Protein AF-T1GUQ4-F1 (afdb_monomer_lite)

Radius of gyration: 16.7 Å; chains: 1; bounding box: 54×30×39 Å

pLDDT: mean 80.95, std 13.13, range [47.56, 95.75]

Organism: Megaselia scalaris (NCBI:txid36166)

Sequence (135 aa):
MGLLETHMDSNNQGFLKSIISCLSVLLRAQDYDCWSYSSTLRYVDAITSFTIHSKPKIRKAAQHAIIAIIHGSCFMLPKKDPENPDEEAVIPPKVKFHPIGGRVVKFCLNLFKSETLANSQTTVLHALELLKDTI

InterPro domains:
  IPR052087 Ribosomal RNA-processing protein RRP12 [PTHR48287] (4-133)
  IPR057860 RRP12, N-terminal HEAT domain [PF25772] (9-69)

Structure (mmCIF, N/CA/C/O backbone):
data_AF-T1GUQ4-F1
#
_entry.id   AF-T1GUQ4-F1
#
loop_
_atom_site.group_PDB
_atom_site.id
_atom_site.type_symbol
_atom_site.label_atom_id
_atom_site.label_alt_id
_atom_site.label_comp_id
_atom_site.label_asym_id
_atom_site.label_entity_id
_atom_site.label_seq_id
_atom_site.pdbx_PDB_ins_code
_atom_site.Cartn_x
_atom_site.Cartn_y
_atom_site.Cartn_z
_atom_site.occupancy
_atom_site.B_iso_or_equiv
_atom_site.auth_seq_id
_atom_site.auth_comp_id
_atom_site.auth_asym_id
_atom_site.auth_atom_id
_atom_site.pdbx_PDB_model_num
ATOM 1 N N . MET A 1 1 ? -0.651 -15.361 2.885 1.00 57.34 1 MET A N 1
ATOM 2 C CA . MET A 1 1 ? -1.907 -14.716 3.328 1.00 57.34 1 MET A CA 1
ATOM 3 C C . MET A 1 1 ? -2.368 -15.248 4.676 1.00 57.34 1 MET A C 1
ATOM 5 O O . MET A 1 1 ? -2.453 -14.439 5.586 1.00 57.34 1 MET A O 1
ATOM 9 N N . GLY A 1 2 ? -2.523 -16.569 4.855 1.00 67.19 2 GLY A N 1
ATOM 10 C CA . GLY A 1 2 ? -3.050 -17.145 6.105 1.00 67.19 2 GLY A CA 1
ATOM 11 C C . GLY A 1 2 ? -2.385 -16.657 7.399 1.00 67.19 2 GLY A C 1
ATOM 12 O O . GLY A 1 2 ? -3.082 -16.376 8.361 1.00 67.19 2 GLY A O 1
ATOM 13 N N . LEU A 1 3 ? -1.064 -16.451 7.417 1.00 64.06 3 LEU A N 1
ATOM 14 C CA . LEU A 1 3 ? -0.358 -15.974 8.616 1.00 64.06 3 LEU A CA 1
ATOM 15 C C . LEU A 1 3 ? -0.661 -14.504 8.982 1.00 64.06 3 LEU A C 1
ATOM 17 O O . LEU A 1 3 ? -0.707 -14.171 10.159 1.00 64.06 3 LEU A O 1
ATOM 21 N N . LEU A 1 4 ? -0.888 -13.624 7.998 1.00 63.97 4 LEU A N 1
ATOM 22 C CA . LEU A 1 4 ? -1.256 -12.221 8.253 1.00 63.97 4 LEU A CA 1
ATOM 23 C C . LEU A 1 4 ? -2.684 -12.117 8.786 1.00 63.97 4 LEU A C 1
ATOM 25 O O . LEU A 1 4 ? -2.922 -11.411 9.759 1.00 63.97 4 LEU A O 1
ATOM 29 N N . GLU A 1 5 ? -3.605 -12.860 8.174 1.00 66.06 5 GLU A N 1
ATOM 30 C CA . GLU A 1 5 ? -5.010 -12.913 8.590 1.00 66.06 5 GLU A CA 1
ATOM 31 C C . GLU A 1 5 ? -5.148 -13.540 9.984 1.00 66.06 5 GLU A C 1
ATOM 33 O O . GLU A 1 5 ? -5.825 -12.987 10.845 1.00 66.06 5 GLU A O 1
ATOM 38 N N . THR A 1 6 ? -4.415 -14.625 10.256 1.00 66.19 6 THR A N 1
ATOM 39 C CA . THR A 1 6 ? -4.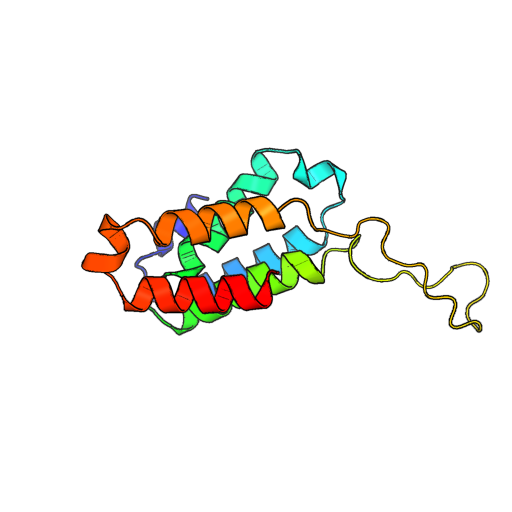447 -15.339 11.548 1.00 66.19 6 THR A CA 1
ATOM 40 C C . THR A 1 6 ? -3.920 -14.487 12.706 1.00 66.19 6 T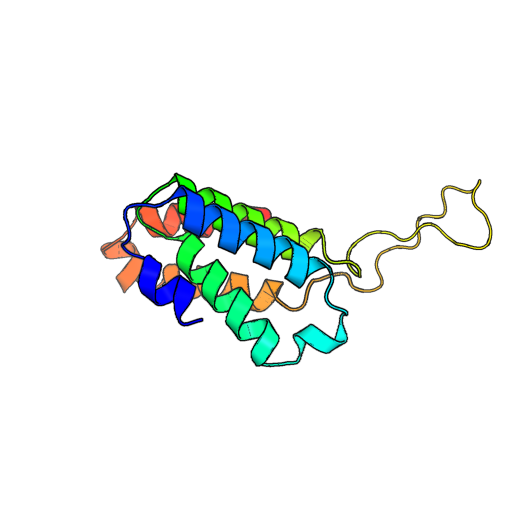HR A C 1
ATOM 42 O O . THR A 1 6 ? -4.316 -14.675 13.854 1.00 66.19 6 THR A O 1
ATOM 45 N N . HIS A 1 7 ? -3.035 -13.527 12.426 1.00 62.56 7 HIS A N 1
ATOM 46 C CA . HIS A 1 7 ? -2.417 -12.688 13.450 1.00 62.56 7 HIS A CA 1
ATOM 47 C C . HIS A 1 7 ? -2.931 -11.249 13.484 1.00 62.56 7 HIS A C 1
ATOM 49 O O . HIS A 1 7 ? -2.455 -10.492 14.331 1.00 62.56 7 HIS A O 1
ATOM 55 N N . MET A 1 8 ? -3.902 -10.881 12.645 1.00 60.62 8 MET A N 1
ATOM 56 C CA . MET A 1 8 ? -4.428 -9.517 12.517 1.00 60.62 8 MET A CA 1
ATOM 57 C C . MET A 1 8 ? -4.888 -8.931 13.866 1.00 60.62 8 MET A C 1
ATOM 59 O O . MET A 1 8 ? -4.515 -7.810 14.216 1.00 60.62 8 MET A O 1
ATOM 63 N N . ASP A 1 9 ? -5.555 -9.740 14.694 1.00 62.25 9 ASP A N 1
ATOM 64 C CA . ASP A 1 9 ? -6.006 -9.339 16.035 1.00 62.25 9 ASP A CA 1
ATOM 65 C C . ASP A 1 9 ? -5.017 -9.687 17.155 1.00 62.25 9 ASP A C 1
ATOM 67 O O . ASP A 1 9 ? -5.150 -9.215 18.289 1.00 62.25 9 ASP A O 1
ATOM 71 N N . SER A 1 10 ? -3.971 -10.458 16.846 1.00 63.38 10 SER A N 1
ATOM 72 C CA . SER A 1 10 ? -3.021 -10.934 17.848 1.00 63.38 10 SER A CA 1
ATOM 73 C C . SER A 1 10 ? -2.298 -9.776 18.551 1.00 63.38 10 SER A C 1
ATOM 75 O O . SER A 1 10 ? -2.038 -8.700 17.991 1.00 63.38 10 SER A O 1
ATOM 77 N N . ASN A 1 11 ? -1.962 -9.978 19.826 1.00 62.28 11 ASN A N 1
ATOM 78 C CA . ASN A 1 11 ? -1.302 -8.947 20.630 1.00 62.28 11 ASN A CA 1
ATOM 79 C C .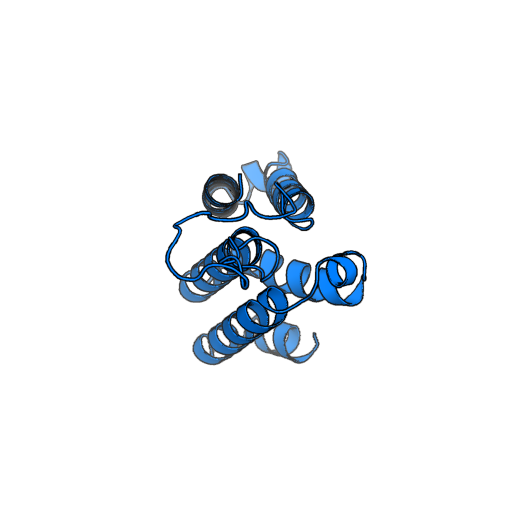 ASN A 1 11 ? 0.171 -8.728 20.219 1.00 62.28 11 ASN A C 1
ATOM 81 O O . ASN A 1 11 ? 0.818 -7.782 20.669 1.00 62.28 11 ASN A O 1
ATOM 85 N N . ASN A 1 12 ? 0.703 -9.569 19.323 1.00 75.50 12 ASN A N 1
ATOM 86 C CA . ASN A 1 12 ? 2.084 -9.506 18.866 1.00 75.50 12 ASN A CA 1
ATOM 87 C C . ASN A 1 12 ? 2.254 -8.511 17.704 1.00 75.50 12 ASN A C 1
ATOM 89 O O . ASN A 1 12 ? 2.495 -8.865 16.550 1.00 75.50 12 ASN A O 1
ATOM 93 N N . GLN A 1 13 ? 2.147 -7.224 18.035 1.00 81.31 13 GLN A N 1
ATOM 94 C CA . GLN A 1 13 ? 2.339 -6.120 17.087 1.00 81.31 13 GLN A CA 1
ATOM 95 C C . GLN A 1 13 ? 3.739 -6.122 16.452 1.00 81.31 13 GLN A C 1
ATOM 97 O O . GLN A 1 13 ? 3.905 -5.634 15.335 1.00 81.31 13 GLN A O 1
ATOM 102 N N . GLY A 1 14 ? 4.745 -6.651 17.161 1.00 84.75 14 GLY A N 1
ATOM 103 C CA . GLY A 1 14 ? 6.113 -6.781 16.657 1.00 84.75 14 GLY A CA 1
ATOM 104 C C . GLY A 1 14 ? 6.194 -7.761 15.493 1.00 84.75 14 GLY A C 1
ATOM 105 O O . GLY A 1 14 ? 6.755 -7.429 14.454 1.00 84.75 14 GLY A O 1
ATOM 106 N N . PHE A 1 15 ? 5.551 -8.920 15.627 1.00 85.81 15 PHE A N 1
ATOM 107 C CA . PHE A 1 15 ? 5.502 -9.934 14.578 1.00 85.81 15 PHE A CA 1
ATOM 108 C C . PHE A 1 15 ? 4.839 -9.423 13.292 1.00 85.81 15 PHE A C 1
ATOM 110 O O . PHE A 1 15 ? 5.424 -9.532 12.215 1.00 85.81 15 PHE A O 1
ATOM 117 N N . LEU A 1 16 ? 3.670 -8.779 13.401 1.00 86.75 16 LEU A N 1
ATOM 118 C CA . LEU A 1 16 ? 2.994 -8.178 12.243 1.00 86.75 16 LEU A CA 1
ATOM 119 C C . LEU A 1 16 ? 3.857 -7.110 11.562 1.00 86.75 16 LEU A C 1
ATOM 121 O O . LEU A 1 16 ? 3.968 -7.097 10.337 1.00 86.75 16 LEU A O 1
ATOM 125 N N . LYS A 1 17 ? 4.516 -6.242 12.342 1.00 90.25 17 LYS A N 1
ATOM 126 C CA . LYS A 1 17 ? 5.457 -5.255 11.797 1.00 90.25 17 LYS A CA 1
ATOM 127 C C . LYS A 1 17 ? 6.599 -5.911 11.026 1.00 90.25 17 LYS A C 1
ATOM 129 O O . LYS A 1 17 ? 6.945 -5.422 9.953 1.00 90.25 17 LYS A O 1
ATOM 134 N N . SER A 1 18 ? 7.177 -6.986 11.557 1.00 90.75 18 SER A N 1
ATOM 135 C CA . SER A 1 18 ? 8.254 -7.711 10.883 1.00 90.75 18 SER A CA 1
ATOM 136 C C . SER A 1 18 ? 7.784 -8.291 9.554 1.00 90.75 18 SER A C 1
ATOM 138 O O . SER A 1 18 ? 8.466 -8.105 8.553 1.00 90.75 18 SER A O 1
ATOM 140 N N . ILE A 1 19 ? 6.589 -8.892 9.502 1.00 91.62 19 ILE A N 1
ATOM 141 C CA . ILE A 1 19 ? 6.028 -9.410 8.245 1.00 91.62 19 ILE A CA 1
ATOM 142 C C . ILE A 1 19 ? 5.824 -8.282 7.229 1.00 91.62 19 ILE A C 1
ATOM 144 O O . ILE A 1 19 ? 6.256 -8.414 6.085 1.00 91.62 19 ILE A O 1
ATOM 148 N N . ILE A 1 20 ? 5.207 -7.167 7.636 1.00 93.50 20 ILE A N 1
ATOM 149 C CA . ILE A 1 20 ? 4.987 -6.003 6.762 1.00 93.50 20 ILE A CA 1
ATOM 150 C C . ILE A 1 20 ? 6.324 -5.480 6.213 1.00 93.50 20 ILE A C 1
ATOM 152 O O . ILE A 1 20 ? 6.438 -5.213 5.019 1.00 93.50 20 ILE A O 1
ATOM 156 N N . SER A 1 21 ? 7.347 -5.386 7.066 1.00 92.75 21 SER A N 1
ATOM 157 C CA . SER A 1 21 ? 8.691 -4.950 6.676 1.00 92.75 21 SER A CA 1
ATOM 158 C C . SER A 1 21 ? 9.339 -5.909 5.673 1.00 92.75 21 SER A C 1
ATOM 160 O O . SER A 1 21 ? 9.813 -5.481 4.621 1.00 92.75 21 SER A O 1
ATOM 162 N N . CYS A 1 22 ? 9.301 -7.217 5.943 1.00 94.50 22 CYS A N 1
ATOM 163 C CA . CYS A 1 22 ? 9.832 -8.232 5.035 1.00 94.50 22 CYS A CA 1
ATOM 164 C C . CYS A 1 22 ? 9.139 -8.181 3.670 1.00 94.50 22 CYS A C 1
ATOM 166 O O . CYS A 1 22 ? 9.813 -8.173 2.642 1.00 94.50 22 CYS A O 1
ATOM 168 N N . LEU A 1 23 ? 7.806 -8.086 3.644 1.00 94.38 23 LEU A N 1
ATOM 169 C CA . LEU A 1 23 ? 7.056 -7.972 2.395 1.00 94.38 23 LEU A CA 1
ATOM 170 C C . LEU A 1 23 ? 7.395 -6.683 1.641 1.00 94.38 23 LEU A C 1
ATOM 172 O O . LEU A 1 23 ? 7.555 -6.730 0.428 1.00 94.38 23 LEU A O 1
ATOM 176 N N . SER A 1 24 ? 7.565 -5.557 2.339 1.00 95.50 24 SER A N 1
ATOM 177 C CA . SER A 1 24 ? 7.990 -4.296 1.719 1.00 95.50 24 SER A CA 1
ATOM 178 C C . SER A 1 24 ? 9.340 -4.424 1.010 1.00 95.50 24 SER A C 1
ATOM 180 O O . SER A 1 24 ? 9.502 -3.942 -0.109 1.00 95.50 24 SER A O 1
ATOM 182 N N . VAL A 1 25 ? 10.312 -5.102 1.624 1.00 95.75 25 VAL A N 1
ATOM 183 C CA . VAL A 1 25 ? 11.623 -5.354 1.004 1.00 95.75 25 VAL A CA 1
ATOM 184 C C . VAL A 1 25 ? 11.491 -6.269 -0.216 1.00 95.75 25 VAL A C 1
ATOM 186 O O . VAL A 1 25 ? 12.023 -5.942 -1.273 1.00 95.75 25 VAL A O 1
ATOM 189 N N . LEU A 1 26 ? 10.752 -7.375 -0.099 1.00 94.62 26 LEU A N 1
ATOM 190 C CA . LEU A 1 26 ? 10.579 -8.341 -1.190 1.00 94.62 26 LEU A CA 1
ATOM 191 C C . LEU A 1 26 ? 9.837 -7.752 -2.396 1.00 94.62 26 LEU A C 1
ATOM 193 O O . LEU A 1 26 ? 10.199 -8.037 -3.536 1.00 94.62 26 LEU A O 1
ATOM 197 N N . LEU A 1 27 ? 8.816 -6.926 -2.149 1.00 94.75 27 LEU A N 1
ATOM 198 C CA . LEU A 1 27 ? 8.026 -6.280 -3.198 1.00 94.75 27 LEU A CA 1
ATOM 199 C C . LEU A 1 27 ? 8.838 -5.231 -3.964 1.00 94.75 27 LEU A C 1
ATOM 201 O O . LEU A 1 27 ? 8.723 -5.156 -5.180 1.00 94.75 27 LEU A O 1
ATOM 205 N N . ARG A 1 28 ? 9.720 -4.483 -3.289 1.00 94.31 28 ARG A N 1
ATOM 206 C CA . ARG A 1 28 ? 10.627 -3.525 -3.950 1.00 94.31 28 ARG A CA 1
ATOM 207 C C . ARG A 1 28 ? 11.648 -4.184 -4.872 1.00 94.31 28 ARG A C 1
ATOM 209 O O . ARG A 1 28 ? 12.144 -3.536 -5.788 1.00 94.31 28 ARG A O 1
ATOM 216 N N . ALA A 1 29 ? 11.973 -5.449 -4.621 1.00 93.69 29 ALA A N 1
ATOM 217 C CA . ALA A 1 29 ? 12.889 -6.221 -5.450 1.00 93.69 29 ALA A CA 1
ATOM 218 C C . ALA A 1 29 ? 12.215 -6.837 -6.691 1.00 93.69 29 ALA A C 1
ATOM 220 O O . ALA A 1 29 ? 12.909 -7.444 -7.498 1.00 93.69 29 ALA A O 1
ATOM 221 N N . GLN A 1 30 ? 10.890 -6.717 -6.842 1.00 93.19 30 GLN A N 1
ATOM 222 C CA . GLN A 1 30 ? 10.181 -7.269 -7.997 1.00 93.19 30 GLN A CA 1
ATOM 223 C C . GLN A 1 30 ? 10.423 -6.432 -9.251 1.00 93.19 30 GLN A C 1
ATOM 225 O O . GLN A 1 30 ? 10.308 -5.205 -9.217 1.00 93.19 30 GLN A O 1
ATOM 230 N N . ASP A 1 31 ? 10.672 -7.114 -10.366 1.00 90.75 31 ASP A N 1
ATOM 231 C CA . ASP A 1 31 ? 10.749 -6.484 -11.680 1.00 90.75 31 ASP A CA 1
ATOM 232 C C . ASP A 1 31 ? 9.407 -5.870 -12.094 1.00 90.75 31 ASP A C 1
ATOM 234 O O . ASP A 1 31 ? 8.339 -6.228 -11.589 1.00 90.75 31 ASP A O 1
ATOM 238 N N . TYR A 1 32 ? 9.458 -4.940 -13.049 1.00 89.31 32 TYR A N 1
ATOM 239 C CA . TYR A 1 32 ? 8.276 -4.217 -13.518 1.00 89.31 32 TYR A CA 1
ATOM 240 C C . TYR A 1 32 ? 7.154 -5.159 -13.994 1.00 89.31 32 TYR A C 1
ATOM 242 O O . TYR A 1 32 ? 5.991 -4.972 -13.632 1.00 89.31 32 TYR A O 1
ATOM 250 N N . ASP A 1 33 ? 7.503 -6.217 -14.728 1.00 89.81 33 ASP A N 1
ATOM 251 C CA . ASP A 1 33 ? 6.537 -7.157 -15.310 1.00 89.81 33 ASP A CA 1
ATOM 252 C C . ASP A 1 33 ? 5.745 -7.924 -14.241 1.00 89.81 33 ASP A C 1
ATOM 254 O O . ASP A 1 33 ? 4.565 -8.245 -14.434 1.00 89.81 33 ASP A O 1
ATOM 258 N N . CYS A 1 34 ? 6.348 -8.139 -13.065 1.00 92.12 34 CYS A N 1
ATOM 259 C CA . CYS A 1 34 ? 5.719 -8.841 -11.950 1.00 92.12 34 CYS A CA 1
ATOM 260 C C . CYS A 1 34 ? 4.494 -8.111 -11.385 1.00 92.12 34 CYS A C 1
ATOM 262 O O . CYS A 1 34 ? 3.655 -8.732 -10.727 1.00 92.12 34 CYS A O 1
ATOM 264 N N . TRP A 1 35 ? 4.357 -6.810 -11.645 1.00 91.81 35 TRP A N 1
ATOM 265 C CA . TRP A 1 35 ? 3.238 -5.993 -11.172 1.00 91.81 35 TRP A CA 1
ATOM 266 C C . TRP A 1 35 ? 1.946 -6.183 -11.974 1.00 91.81 35 TRP A C 1
ATOM 268 O O . TRP A 1 35 ? 0.887 -5.735 -11.533 1.00 91.81 35 TRP A O 1
ATOM 278 N N . SER A 1 36 ? 2.009 -6.889 -13.106 1.00 90.31 36 SER A N 1
ATOM 279 C CA . SER A 1 36 ? 0.825 -7.358 -13.835 1.00 90.31 36 SER A CA 1
ATOM 280 C C . SER A 1 36 ? 0.179 -8.590 -13.184 1.00 90.31 36 SER A C 1
ATOM 282 O O . SER A 1 36 ? -1.009 -8.854 -13.385 1.00 90.31 36 SER A O 1
ATOM 284 N N . TYR A 1 37 ? 0.932 -9.332 -12.362 1.00 93.56 37 TYR A N 1
ATOM 285 C CA . TYR A 1 37 ? 0.455 -10.566 -11.751 1.00 93.56 37 TYR A CA 1
ATOM 286 C C . TYR A 1 37 ? -0.453 -10.301 -10.552 1.00 93.56 37 TYR A C 1
ATOM 288 O O . TYR A 1 37 ? -0.119 -9.587 -9.602 1.00 93.56 37 TYR A O 1
ATOM 296 N N . SER A 1 38 ? -1.600 -10.974 -10.549 1.00 91.69 38 SER A N 1
ATOM 297 C CA . SER A 1 38 ? -2.569 -10.925 -9.455 1.00 91.69 38 SER A CA 1
ATOM 298 C C . SER A 1 38 ? -1.986 -11.414 -8.125 1.00 91.69 38 SER A C 1
ATOM 300 O O . SER A 1 38 ? -2.363 -10.894 -7.077 1.00 91.69 38 SER A O 1
ATOM 302 N N . SER A 1 39 ? -1.035 -12.351 -8.142 1.00 90.81 39 SER A N 1
ATOM 303 C CA . SER A 1 39 ? -0.314 -12.813 -6.950 1.00 90.81 39 SER A CA 1
ATOM 304 C C . SER A 1 39 ? 0.437 -11.673 -6.255 1.00 90.81 39 SER A C 1
ATOM 306 O O . SER A 1 39 ? 0.230 -11.465 -5.062 1.00 90.81 39 SER A O 1
ATOM 308 N N . THR A 1 40 ? 1.230 -10.891 -6.994 1.00 92.88 40 THR A N 1
ATOM 309 C CA . THR A 1 40 ? 1.962 -9.717 -6.488 1.00 92.88 40 THR A CA 1
ATOM 310 C C . THR A 1 40 ? 1.003 -8.681 -5.912 1.00 92.88 40 THR A C 1
ATOM 312 O O . THR A 1 40 ? 1.175 -8.202 -4.789 1.00 92.88 40 THR A O 1
ATOM 315 N N . LEU A 1 41 ? -0.066 -8.387 -6.655 1.00 92.00 41 LEU A N 1
ATOM 316 C CA . LEU A 1 41 ? -1.061 -7.394 -6.267 1.00 92.00 41 LEU A CA 1
ATOM 317 C C . LEU A 1 41 ? -1.808 -7.772 -4.977 1.00 92.00 41 LEU A C 1
ATOM 319 O O . LEU A 1 41 ? -2.085 -6.892 -4.165 1.00 92.00 41 LEU A O 1
ATOM 323 N N . ARG A 1 42 ? -2.063 -9.066 -4.727 1.00 92.44 42 ARG A N 1
ATOM 324 C CA . ARG A 1 42 ? -2.688 -9.530 -3.473 1.00 92.44 42 ARG A CA 1
ATOM 325 C C . ARG A 1 42 ? -1.849 -9.217 -2.236 1.00 92.44 42 ARG A C 1
ATOM 327 O O . ARG A 1 42 ? -2.421 -8.949 -1.183 1.00 92.44 42 ARG A O 1
ATOM 334 N N . TYR A 1 43 ? -0.519 -9.256 -2.333 1.00 92.62 43 TYR A N 1
ATOM 335 C CA . TYR A 1 43 ? 0.344 -8.893 -1.204 1.00 92.62 43 TYR A CA 1
ATOM 336 C C . TYR A 1 43 ? 0.292 -7.395 -0.914 1.00 92.62 43 TYR A C 1
ATOM 338 O O . TYR A 1 43 ? 0.262 -7.007 0.252 1.00 92.62 43 TYR A O 1
ATOM 346 N N . VAL A 1 44 ? 0.221 -6.559 -1.953 1.00 92.00 44 VAL A N 1
ATOM 347 C CA . VAL A 1 44 ? 0.025 -5.116 -1.773 1.00 92.00 44 VAL A CA 1
ATOM 348 C C . VAL A 1 44 ? -1.330 -4.823 -1.155 1.00 92.00 44 VAL A C 1
ATOM 350 O O . VAL A 1 44 ? -1.366 -4.112 -0.160 1.00 92.00 44 VAL A O 1
ATOM 353 N N . ASP A 1 45 ? -2.414 -5.420 -1.656 1.00 91.62 45 ASP A N 1
ATOM 354 C CA . ASP A 1 45 ? -3.755 -5.230 -1.086 1.00 91.62 45 ASP A CA 1
ATOM 355 C C . ASP A 1 45 ? -3.788 -5.586 0.408 1.00 91.62 45 ASP A C 1
ATOM 357 O O . ASP A 1 45 ? -4.388 -4.867 1.211 1.00 91.62 45 ASP A O 1
ATOM 361 N N . ALA A 1 46 ? -3.092 -6.664 0.791 1.00 91.75 46 ALA A N 1
ATOM 362 C CA . ALA A 1 46 ? -2.950 -7.062 2.185 1.00 91.75 46 ALA A CA 1
ATOM 363 C C . ALA A 1 46 ? -2.230 -5.995 3.018 1.00 91.75 46 ALA A C 1
ATOM 365 O O . ALA A 1 46 ? -2.683 -5.671 4.105 1.00 91.75 46 ALA A O 1
ATOM 366 N N . ILE A 1 47 ? -1.127 -5.419 2.531 1.00 93.00 47 ILE A N 1
ATOM 367 C CA . ILE A 1 47 ? -0.429 -4.335 3.244 1.00 93.00 47 ILE A CA 1
ATOM 368 C C . ILE A 1 47 ? -1.306 -3.078 3.296 1.00 93.00 47 ILE A C 1
ATOM 370 O O . ILE A 1 47 ? -1.380 -2.420 4.334 1.00 93.00 47 ILE A O 1
ATOM 374 N N . THR A 1 48 ? -1.994 -2.750 2.202 1.00 90.94 48 THR A N 1
ATOM 375 C CA . THR A 1 48 ? -2.862 -1.576 2.102 1.00 90.94 48 THR A CA 1
ATOM 376 C C . THR A 1 48 ? -4.007 -1.634 3.115 1.00 90.94 48 THR A C 1
ATOM 378 O O . THR A 1 48 ? -4.303 -0.609 3.727 1.00 90.94 48 THR A O 1
ATOM 381 N N . SER A 1 49 ? -4.591 -2.801 3.405 1.00 90.31 49 SER A N 1
ATOM 382 C CA . SER A 1 49 ? -5.626 -2.916 4.447 1.00 90.31 49 SER A CA 1
ATOM 383 C C . SER A 1 49 ? -5.111 -2.553 5.851 1.00 90.31 49 SER A C 1
ATOM 385 O O . SER A 1 49 ? -5.840 -1.955 6.643 1.00 90.31 49 SER A O 1
ATOM 387 N N . PHE A 1 50 ? -3.829 -2.800 6.148 1.00 90.62 50 PHE A N 1
ATOM 388 C CA . PHE A 1 50 ? -3.212 -2.423 7.426 1.00 90.62 50 PHE A CA 1
ATOM 389 C C . PHE A 1 50 ? -2.940 -0.919 7.567 1.00 90.62 50 PHE A C 1
ATOM 391 O O . PHE A 1 50 ? -2.683 -0.452 8.679 1.00 90.62 50 PHE A O 1
ATOM 398 N N . THR A 1 51 ? -3.029 -0.128 6.494 1.00 91.25 51 THR A N 1
ATOM 399 C CA . THR A 1 51 ? -2.796 1.331 6.545 1.00 91.25 51 THR A CA 1
ATOM 400 C C . THR A 1 51 ? -3.845 2.079 7.369 1.00 91.25 51 THR A C 1
ATOM 402 O O . THR A 1 51 ? -3.568 3.171 7.862 1.00 91.25 51 THR A O 1
ATOM 405 N N . ILE A 1 52 ? -5.007 1.457 7.593 1.00 87.69 52 ILE A N 1
ATOM 406 C CA . ILE A 1 52 ? -6.126 1.971 8.397 1.00 87.69 52 ILE A CA 1
ATOM 407 C C . ILE A 1 52 ? -6.356 1.184 9.699 1.00 87.69 52 ILE A C 1
ATOM 409 O O . ILE A 1 52 ? -7.356 1.373 10.383 1.00 87.69 52 ILE A O 1
ATOM 413 N N . HIS A 1 53 ? -5.426 0.305 10.069 1.00 89.25 53 HIS A N 1
ATOM 414 C CA . HIS A 1 53 ? -5.513 -0.542 11.259 1.00 89.25 53 HIS A CA 1
ATOM 415 C C . HIS A 1 53 ? -5.704 0.253 12.576 1.00 89.25 53 HIS A C 1
ATOM 417 O O . HIS A 1 53 ? -5.082 1.281 12.798 1.00 89.25 53 HIS A O 1
ATOM 423 N N . SER A 1 54 ? -6.480 -0.235 13.543 1.00 85.00 54 SER A N 1
ATOM 424 C CA . SER A 1 54 ? -6.716 0.495 14.809 1.00 85.00 54 SER A CA 1
ATOM 425 C C . SER A 1 54 ? -5.425 0.836 15.585 1.00 85.00 54 SER A C 1
ATOM 427 O O . SER A 1 54 ? -5.237 1.955 16.062 1.00 85.00 54 SER A O 1
ATOM 429 N N . LYS A 1 55 ? -4.488 -0.118 15.669 1.00 87.62 55 LYS A N 1
ATOM 430 C CA . LYS A 1 55 ? -3.174 0.026 16.333 1.00 87.62 55 LYS A CA 1
ATOM 431 C C . LYS A 1 55 ? -2.207 0.949 15.541 1.00 87.62 55 LYS A C 1
ATOM 433 O O . LYS A 1 55 ? -1.742 0.548 14.469 1.00 87.62 55 LYS A O 1
ATOM 438 N N . PRO A 1 56 ? -1.774 2.112 16.081 1.00 87.62 56 PRO A N 1
ATOM 439 C CA . PRO A 1 56 ? -0.951 3.091 15.349 1.00 87.62 56 PRO A CA 1
ATOM 440 C C . PRO A 1 56 ? 0.413 2.579 14.873 1.00 87.62 56 PRO A C 1
ATOM 442 O O . PRO A 1 56 ? 0.879 2.957 13.800 1.00 87.62 56 PRO A O 1
ATOM 445 N N . LYS A 1 57 ? 1.061 1.701 15.653 1.00 88.94 57 LYS A N 1
ATOM 446 C CA . LYS A 1 57 ? 2.370 1.122 15.300 1.00 88.94 57 LYS A CA 1
ATOM 447 C C . LYS A 1 57 ? 2.306 0.282 14.022 1.00 88.94 57 LYS A C 1
ATOM 449 O O . LYS A 1 57 ? 3.280 0.263 13.273 1.00 88.94 57 LYS A O 1
ATOM 454 N N . ILE A 1 58 ? 1.180 -0.397 13.797 1.00 90.38 58 ILE A N 1
ATOM 455 C CA . ILE A 1 58 ? 0.947 -1.229 12.613 1.00 90.38 58 ILE A CA 1
ATOM 456 C C . ILE A 1 58 ? 0.610 -0.336 11.422 1.00 90.38 58 ILE A C 1
ATOM 458 O O . ILE A 1 58 ? 1.254 -0.475 10.386 1.00 90.38 58 ILE A O 1
ATOM 462 N N . ARG A 1 59 ? -0.293 0.647 11.588 1.00 92.12 59 ARG A N 1
ATOM 463 C CA . ARG A 1 59 ? -0.618 1.579 10.494 1.00 92.12 59 ARG A CA 1
ATOM 464 C C . ARG A 1 59 ? 0.598 2.280 9.936 1.00 92.12 59 ARG A C 1
ATOM 466 O O . ARG A 1 59 ? 0.808 2.238 8.734 1.00 92.12 59 ARG A O 1
ATOM 473 N N . LYS A 1 60 ? 1.410 2.895 10.802 1.00 90.94 60 LYS A N 1
ATOM 474 C CA . LYS A 1 60 ? 2.590 3.645 10.359 1.00 90.94 60 LYS A CA 1
ATOM 475 C C . LYS A 1 60 ? 3.582 2.747 9.626 1.00 90.94 60 LYS A C 1
ATOM 477 O O . LYS A 1 60 ? 4.176 3.173 8.646 1.00 90.94 60 LYS A O 1
ATOM 482 N N . ALA A 1 61 ? 3.734 1.496 10.069 1.00 93.19 61 ALA A N 1
ATOM 483 C CA . ALA A 1 61 ? 4.569 0.524 9.373 1.00 93.19 61 ALA A CA 1
ATOM 484 C C . ALA A 1 61 ? 4.002 0.164 7.989 1.00 93.19 61 ALA A C 1
ATOM 486 O O . ALA A 1 61 ? 4.764 0.090 7.032 1.00 93.19 61 ALA A O 1
ATOM 487 N N . ALA A 1 62 ? 2.684 -0.014 7.869 1.00 93.81 62 ALA A N 1
ATOM 488 C CA . ALA A 1 62 ? 2.022 -0.294 6.597 1.00 93.81 62 ALA A CA 1
ATOM 489 C C . ALA A 1 62 ? 2.060 0.903 5.634 1.00 93.81 62 ALA A C 1
ATOM 491 O O . ALA A 1 62 ? 2.410 0.734 4.471 1.00 93.81 62 ALA A O 1
ATOM 492 N N . GLN A 1 63 ? 1.767 2.116 6.114 1.00 93.75 63 GLN A N 1
ATOM 493 C CA . GLN A 1 63 ? 1.865 3.349 5.326 1.00 93.75 63 GLN A CA 1
ATOM 494 C C . GLN A 1 63 ? 3.296 3.538 4.807 1.00 93.75 63 GLN A C 1
ATOM 496 O O . GLN A 1 63 ? 3.498 3.689 3.606 1.00 93.75 63 GLN A O 1
ATOM 501 N N . HIS A 1 64 ? 4.295 3.412 5.688 1.00 94.50 64 HIS A N 1
ATOM 502 C CA . HIS A 1 64 ? 5.701 3.468 5.295 1.00 94.50 64 HIS A CA 1
ATOM 503 C C . HIS A 1 64 ? 6.068 2.381 4.276 1.00 94.50 64 HIS A C 1
ATOM 505 O O . HIS A 1 64 ? 6.757 2.669 3.305 1.00 94.50 64 HIS A O 1
ATOM 511 N N . ALA A 1 65 ? 5.585 1.148 4.457 1.00 95.38 65 ALA A N 1
ATOM 512 C CA . ALA A 1 65 ? 5.824 0.059 3.517 1.00 95.38 65 ALA A CA 1
ATOM 513 C C . ALA A 1 65 ? 5.279 0.367 2.114 1.00 95.38 65 ALA A C 1
ATOM 515 O O . ALA A 1 65 ? 5.982 0.114 1.139 1.00 95.38 65 ALA A O 1
ATOM 516 N N . ILE A 1 66 ? 4.068 0.927 2.007 1.00 95.12 66 ILE A N 1
ATOM 517 C CA . ILE A 1 66 ? 3.471 1.324 0.722 1.00 95.12 66 ILE A CA 1
ATOM 518 C C . ILE A 1 66 ? 4.282 2.443 0.064 1.00 95.12 66 ILE A C 1
ATOM 520 O O . ILE A 1 66 ? 4.653 2.306 -1.099 1.00 95.12 66 ILE A O 1
ATOM 524 N N . ILE A 1 67 ? 4.625 3.496 0.809 1.00 93.19 67 ILE A N 1
ATOM 525 C CA . ILE A 1 67 ? 5.443 4.614 0.309 1.00 93.19 67 ILE A CA 1
ATOM 526 C C . ILE A 1 67 ? 6.802 4.096 -0.186 1.00 93.19 67 ILE A C 1
ATOM 528 O O . ILE A 1 67 ? 7.235 4.418 -1.292 1.00 93.19 67 ILE A O 1
ATOM 532 N N . ALA A 1 68 ? 7.448 3.223 0.593 1.00 93.75 68 ALA A N 1
ATOM 533 C CA . ALA A 1 68 ? 8.717 2.613 0.220 1.00 93.75 68 ALA A CA 1
ATOM 534 C C . ALA A 1 68 ? 8.602 1.748 -1.044 1.00 93.75 68 ALA A C 1
ATOM 536 O O . ALA A 1 68 ? 9.528 1.741 -1.847 1.00 93.75 68 ALA A O 1
ATOM 537 N N . ILE A 1 69 ? 7.494 1.026 -1.249 1.00 94.44 69 ILE A N 1
ATOM 538 C CA . ILE A 1 69 ? 7.265 0.244 -2.476 1.00 94.44 69 ILE A CA 1
ATOM 539 C C . ILE A 1 69 ? 7.131 1.167 -3.690 1.00 94.44 69 ILE A C 1
ATOM 541 O O . ILE A 1 69 ? 7.760 0.923 -4.716 1.00 94.44 69 ILE A O 1
ATOM 545 N N . ILE A 1 70 ? 6.346 2.237 -3.574 1.00 91.69 70 ILE A N 1
ATOM 546 C CA . ILE A 1 70 ? 6.049 3.135 -4.697 1.00 91.69 70 ILE A CA 1
ATOM 547 C C . ILE A 1 70 ? 7.300 3.870 -5.170 1.00 91.69 70 ILE A C 1
ATOM 549 O O . ILE A 1 70 ? 7.561 3.907 -6.370 1.00 91.69 70 ILE A O 1
ATOM 553 N N . HIS A 1 71 ? 8.094 4.394 -4.238 1.00 89.88 71 HIS A N 1
ATOM 554 C CA . HIS A 1 71 ? 9.267 5.209 -4.567 1.00 89.88 71 HIS A CA 1
ATOM 555 C C . HIS A 1 71 ? 10.576 4.414 -4.612 1.00 89.88 71 HIS A C 1
ATOM 557 O O . HIS A 1 71 ? 11.528 4.818 -5.269 1.00 89.88 71 HIS A O 1
ATOM 563 N N . GLY A 1 72 ? 10.645 3.279 -3.916 1.00 89.12 72 GLY A N 1
ATOM 564 C CA . GLY A 1 72 ? 11.881 2.525 -3.691 1.00 89.12 72 GLY A CA 1
ATOM 565 C C . GLY A 1 72 ? 11.961 1.177 -4.403 1.00 89.12 72 GLY A C 1
ATOM 566 O O . GLY A 1 72 ? 12.829 0.376 -4.047 1.00 89.12 72 GLY A O 1
ATOM 567 N N . SER A 1 73 ? 11.061 0.889 -5.347 1.00 91.50 73 SER A N 1
ATOM 568 C CA . SER A 1 73 ? 11.169 -0.306 -6.193 1.00 91.50 73 SER A CA 1
ATOM 569 C C . SER A 1 73 ? 12.368 -0.217 -7.139 1.00 91.50 73 SER A C 1
ATOM 571 O O . SER A 1 73 ? 12.749 0.866 -7.582 1.00 91.50 73 SER A O 1
ATOM 573 N N . CYS A 1 74 ? 12.965 -1.360 -7.475 1.00 88.38 74 CYS A N 1
ATOM 574 C CA . CYS A 1 74 ? 14.234 -1.451 -8.207 1.00 88.38 74 CYS A CA 1
ATOM 575 C C . CYS A 1 74 ? 14.239 -0.746 -9.580 1.00 88.38 74 CYS A C 1
ATOM 577 O O . CYS A 1 74 ? 15.294 -0.328 -10.052 1.00 88.38 74 CYS A O 1
ATOM 579 N N . PHE A 1 75 ? 13.073 -0.586 -10.212 1.00 86.31 75 PHE A N 1
ATOM 580 C CA . PHE A 1 75 ? 12.893 0.118 -11.489 1.00 86.31 75 PHE A CA 1
ATOM 581 C C . PHE A 1 75 ? 12.489 1.596 -11.345 1.00 86.31 75 PHE A C 1
ATOM 583 O O . PHE A 1 75 ? 12.451 2.308 -12.349 1.00 86.31 75 PHE A O 1
ATOM 590 N N . MET A 1 76 ? 12.185 2.050 -10.126 1.00 85.31 76 MET A N 1
ATOM 591 C CA . MET A 1 76 ? 11.868 3.448 -9.802 1.00 85.31 76 MET A CA 1
ATOM 592 C C . MET A 1 76 ? 13.102 4.229 -9.341 1.00 85.31 76 MET A C 1
ATOM 594 O O . MET A 1 76 ? 13.102 5.456 -9.373 1.00 85.31 76 MET A O 1
ATOM 598 N N . LEU A 1 77 ? 14.155 3.526 -8.918 1.00 82.75 77 LEU A N 1
ATOM 599 C CA . LEU A 1 77 ? 15.403 4.148 -8.504 1.00 82.75 77 LEU A CA 1
ATOM 600 C C . LEU A 1 77 ? 16.242 4.559 -9.726 1.00 82.75 77 LEU A C 1
ATOM 602 O O . LEU A 1 77 ? 16.323 3.798 -10.697 1.00 82.75 77 LEU A O 1
ATOM 606 N N . PRO A 1 78 ? 16.898 5.731 -9.679 1.00 71.25 78 PRO A N 1
ATOM 607 C CA . PRO A 1 78 ? 17.875 6.109 -10.688 1.00 71.25 78 PRO A CA 1
ATOM 608 C C . PRO A 1 78 ? 18.998 5.069 -10.757 1.00 71.25 78 PRO A C 1
ATOM 610 O O . PRO A 1 78 ? 19.538 4.663 -9.725 1.00 71.25 78 PRO A O 1
ATOM 613 N N . LYS A 1 79 ? 19.363 4.638 -11.967 1.00 67.25 79 LYS A N 1
ATOM 614 C CA . LYS A 1 79 ? 20.510 3.742 -12.164 1.00 67.25 79 LYS A CA 1
ATOM 615 C C . LYS A 1 79 ? 21.745 4.571 -12.500 1.00 67.25 79 LYS A C 1
ATOM 617 O O . LYS A 1 79 ? 21.668 5.485 -13.318 1.00 67.25 79 LYS A O 1
ATOM 622 N N . LYS A 1 80 ? 22.870 4.235 -11.864 1.00 60.09 80 LYS A N 1
ATOM 623 C CA . LYS A 1 80 ? 24.188 4.737 -12.258 1.00 60.09 80 LYS A CA 1
ATOM 624 C C . LYS A 1 80 ? 24.579 4.058 -13.571 1.00 60.09 80 LYS A C 1
ATOM 626 O O . LYS A 1 80 ? 24.406 2.842 -13.683 1.00 60.09 80 LYS A O 1
ATOM 631 N N . ASP A 1 81 ? 25.026 4.839 -14.548 1.00 56.84 81 ASP A N 1
ATOM 632 C CA . ASP A 1 81 ? 25.461 4.320 -15.841 1.00 56.84 81 ASP A CA 1
ATOM 633 C C . ASP A 1 81 ? 26.654 3.356 -15.643 1.00 56.84 81 ASP A C 1
ATOM 635 O O . ASP A 1 81 ? 27.634 3.733 -14.990 1.00 56.84 81 ASP A O 1
ATOM 639 N N . PRO A 1 82 ? 26.574 2.095 -16.110 1.00 57.75 82 PRO A N 1
ATOM 640 C CA . PRO A 1 82 ? 27.669 1.140 -15.982 1.00 57.75 82 PRO A CA 1
ATOM 641 C C . PRO A 1 82 ? 28.899 1.470 -16.847 1.00 57.75 82 PRO A C 1
ATOM 643 O O . PRO A 1 82 ? 29.955 0.902 -16.574 1.00 57.75 82 PRO A O 1
ATOM 646 N N . GLU A 1 83 ? 28.803 2.350 -17.853 1.00 59.59 83 GLU A N 1
ATOM 647 C CA . GLU A 1 83 ? 29.922 2.641 -18.770 1.00 59.59 83 GLU A CA 1
ATOM 648 C C . GLU A 1 83 ? 30.820 3.811 -18.329 1.00 59.59 83 GLU A C 1
ATOM 650 O O . GLU A 1 83 ? 31.987 3.829 -18.707 1.00 59.59 83 GLU A O 1
ATOM 655 N N . ASN A 1 84 ? 30.349 4.728 -17.471 1.00 54.03 84 ASN A N 1
ATOM 656 C CA . ASN A 1 84 ? 31.152 5.848 -16.950 1.00 54.03 84 ASN A CA 1
ATOM 657 C C . ASN A 1 84 ? 30.860 6.111 -15.456 1.00 54.03 84 ASN A C 1
ATOM 659 O O . ASN A 1 84 ? 29.926 6.840 -15.121 1.00 54.03 84 ASN A O 1
ATOM 663 N N . PRO A 1 85 ? 31.656 5.554 -14.520 1.00 55.94 85 PRO A N 1
ATOM 664 C CA . PRO A 1 85 ? 31.440 5.711 -13.078 1.00 55.94 85 PRO A CA 1
ATOM 665 C C . PRO A 1 85 ? 31.639 7.138 -12.540 1.00 55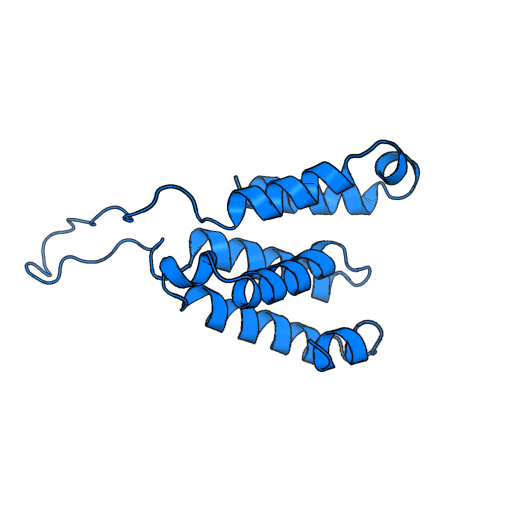.94 85 PRO A C 1
ATOM 667 O O . PRO A 1 85 ? 31.221 7.407 -11.408 1.00 55.94 85 PRO A O 1
ATOM 670 N N . ASP A 1 86 ? 32.270 8.013 -13.324 1.00 56.25 86 ASP A N 1
ATOM 671 C CA . ASP A 1 86 ? 32.741 9.338 -12.901 1.00 56.25 86 ASP A CA 1
ATOM 672 C C . ASP A 1 86 ? 31.851 10.489 -13.403 1.00 56.25 86 ASP A C 1
ATOM 674 O O . ASP A 1 86 ? 31.990 11.622 -12.946 1.00 56.25 86 ASP A O 1
ATOM 678 N N . GLU A 1 87 ? 30.887 10.205 -14.285 1.00 49.88 87 GLU A N 1
ATOM 679 C CA . GLU A 1 87 ? 29.876 11.173 -14.707 1.00 49.88 87 GLU A CA 1
ATOM 680 C C . GLU A 1 87 ? 28.586 10.952 -13.903 1.00 49.88 87 GLU A C 1
ATOM 682 O O . GLU A 1 87 ? 28.007 9.865 -13.893 1.00 49.88 87 GLU A O 1
ATOM 687 N N . GLU A 1 88 ? 28.090 11.997 -13.233 1.00 50.66 88 GLU A N 1
ATOM 688 C CA . GLU A 1 88 ? 26.764 12.041 -12.589 1.00 50.66 88 GLU A CA 1
ATOM 689 C C . GLU A 1 88 ? 25.615 12.032 -13.624 1.00 50.66 88 GLU A C 1
ATOM 691 O O . GLU A 1 88 ? 24.587 12.689 -13.457 1.00 50.66 88 GLU A O 1
ATOM 696 N N . ALA A 1 89 ? 25.760 11.289 -14.722 1.00 47.56 89 ALA A N 1
ATOM 697 C CA . ALA A 1 89 ? 24.695 11.029 -15.674 1.00 47.56 89 ALA A CA 1
ATOM 698 C C . ALA A 1 89 ? 23.719 10.022 -15.047 1.00 47.56 89 ALA A C 1
ATOM 700 O O . ALA A 1 89 ? 23.745 8.814 -15.279 1.00 47.56 89 ALA A O 1
ATOM 701 N N . VAL A 1 90 ? 22.867 10.539 -14.167 1.00 55.66 90 VAL A N 1
ATOM 702 C CA . VAL A 1 90 ? 21.774 9.803 -13.544 1.00 55.66 90 VAL A CA 1
ATOM 703 C C . VAL A 1 90 ? 20.775 9.429 -14.635 1.00 55.66 90 VAL A C 1
ATOM 705 O O . VAL A 1 90 ? 20.021 10.282 -15.102 1.00 55.66 90 VAL A O 1
ATOM 708 N N . ILE A 1 91 ? 20.744 8.157 -15.044 1.00 56.22 91 ILE A N 1
ATOM 709 C CA . ILE A 1 91 ? 19.730 7.678 -15.986 1.00 56.22 91 ILE A CA 1
ATOM 710 C C . ILE A 1 91 ? 18.377 7.798 -15.268 1.00 56.22 91 ILE A C 1
ATOM 712 O O . ILE A 1 91 ? 18.177 7.133 -14.239 1.00 56.22 91 ILE A O 1
ATOM 716 N N . PRO A 1 92 ? 17.447 8.644 -15.755 1.00 57.78 92 PRO A N 1
ATOM 717 C CA . PRO A 1 92 ? 16.155 8.806 -15.111 1.00 57.78 92 PRO A CA 1
ATOM 718 C C . PRO A 1 92 ? 15.418 7.460 -15.096 1.00 57.78 92 PRO A C 1
ATOM 720 O O . PRO A 1 92 ? 15.577 6.655 -16.022 1.00 57.78 92 PRO A O 1
ATOM 723 N N . PRO A 1 93 ? 14.616 7.182 -14.054 1.00 62.72 93 PRO A N 1
ATOM 724 C CA . PRO A 1 93 ? 13.894 5.924 -13.956 1.00 62.72 93 PRO A CA 1
ATOM 725 C C . PRO A 1 93 ? 13.055 5.692 -15.214 1.00 62.72 93 PRO A C 1
ATOM 727 O O . PRO A 1 93 ? 12.382 6.597 -15.712 1.00 62.72 93 PRO A O 1
ATOM 730 N N . LYS A 1 94 ? 13.092 4.455 -15.730 1.00 63.50 94 LYS A N 1
ATOM 731 C CA . LYS A 1 94 ? 12.395 4.059 -16.970 1.00 63.50 94 LYS A CA 1
ATOM 732 C C . LYS A 1 94 ? 10.886 4.328 -16.919 1.00 63.50 94 LYS A C 1
ATOM 734 O O . LYS A 1 94 ? 10.245 4.391 -17.964 1.00 63.50 94 LYS A O 1
ATOM 739 N N . VAL A 1 95 ? 10.316 4.469 -15.722 1.00 70.62 95 VAL A N 1
ATOM 740 C CA . VAL A 1 95 ? 8.884 4.646 -15.494 1.00 70.62 95 VAL A CA 1
ATOM 741 C C . VAL A 1 95 ? 8.662 5.811 -14.531 1.00 70.62 95 VAL A C 1
ATOM 743 O O . VAL A 1 95 ? 9.249 5.851 -13.455 1.00 70.62 95 VAL A O 1
ATOM 746 N N . LYS A 1 96 ? 7.790 6.756 -14.910 1.00 74.62 96 LYS A N 1
ATOM 747 C CA . LYS A 1 96 ? 7.457 7.933 -14.083 1.00 74.62 96 LYS A CA 1
ATOM 748 C C . LYS A 1 96 ? 6.534 7.612 -12.905 1.00 74.62 96 LYS A C 1
ATOM 750 O O . LYS A 1 96 ? 6.576 8.308 -11.901 1.00 74.62 96 LYS A O 1
ATOM 755 N N . PHE A 1 97 ? 5.700 6.579 -13.032 1.00 81.88 97 PHE A N 1
ATOM 756 C CA . PHE A 1 97 ? 4.710 6.208 -12.022 1.00 81.88 97 PHE A CA 1
ATOM 757 C C . PHE A 1 97 ? 4.724 4.705 -11.769 1.00 81.88 97 PHE A C 1
ATOM 759 O O . PHE A 1 97 ? 4.649 3.905 -12.703 1.00 81.88 97 PHE A O 1
ATOM 766 N N . HIS A 1 98 ? 4.760 4.315 -10.498 1.00 88.12 98 HIS A N 1
ATOM 767 C CA . HIS A 1 98 ? 4.681 2.912 -10.119 1.00 88.12 98 HIS A CA 1
ATOM 768 C C . HIS A 1 98 ? 3.280 2.338 -10.435 1.00 88.12 98 HIS A C 1
ATOM 770 O O . HIS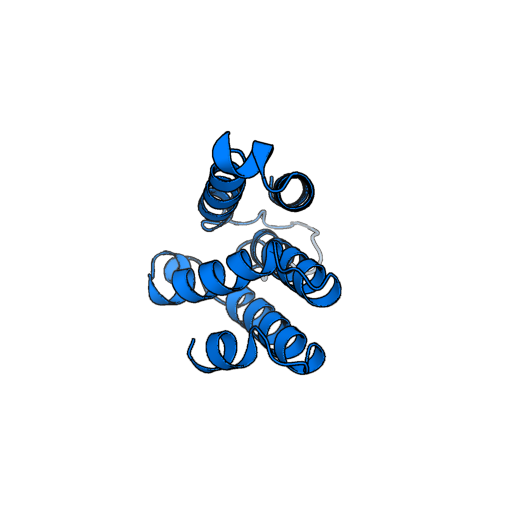 A 1 98 ? 2.282 2.975 -10.080 1.00 88.12 98 HIS A O 1
ATOM 776 N N . PRO A 1 99 ? 3.153 1.118 -11.004 1.00 88.94 99 PRO A N 1
ATOM 777 C CA . PRO A 1 99 ? 1.857 0.518 -11.360 1.00 88.94 99 PRO A CA 1
ATOM 778 C C . PRO A 1 99 ? 0.842 0.450 -10.207 1.00 88.94 99 PRO A C 1
ATOM 780 O O . PRO A 1 99 ? -0.364 0.576 -10.415 1.00 88.94 99 PRO A O 1
ATOM 783 N N . ILE A 1 100 ? 1.321 0.290 -8.968 1.00 89.69 100 ILE A N 1
ATOM 784 C CA . ILE A 1 100 ? 0.445 0.239 -7.782 1.00 89.69 100 ILE A CA 1
ATOM 785 C C . ILE A 1 100 ? -0.132 1.590 -7.366 1.00 89.69 100 ILE A C 1
ATOM 787 O O . ILE A 1 100 ? -1.116 1.597 -6.628 1.00 89.69 100 ILE A O 1
ATOM 791 N N . GLY A 1 101 ? 0.449 2.716 -7.798 1.00 86.25 101 GLY A N 1
ATOM 792 C CA . GLY A 1 101 ? 0.038 4.044 -7.335 1.00 86.25 101 GLY A CA 1
ATOM 793 C C . GLY A 1 101 ? -1.456 4.276 -7.559 1.00 86.25 101 GLY A C 1
ATOM 794 O O . GLY A 1 101 ? -2.190 4.590 -6.625 1.00 86.25 101 GLY A O 1
ATOM 795 N N . GLY A 1 102 ? -1.950 3.963 -8.762 1.00 87.12 102 GLY A N 1
ATOM 796 C CA . GLY A 1 102 ? -3.378 4.070 -9.084 1.00 87.12 102 GLY A CA 1
ATOM 797 C C . GLY A 1 102 ? -4.279 3.168 -8.231 1.00 87.12 102 GLY A C 1
ATOM 798 O O . GLY A 1 102 ? -5.411 3.533 -7.912 1.00 87.12 102 GLY A O 1
ATOM 799 N N . ARG A 1 103 ? -3.783 2.002 -7.802 1.00 88.19 103 ARG A N 1
ATOM 800 C CA . ARG A 1 103 ? -4.532 1.072 -6.946 1.00 88.19 103 ARG A CA 1
ATOM 801 C C . ARG A 1 103 ? -4.634 1.578 -5.507 1.00 88.19 103 ARG A C 1
ATOM 803 O O . ARG A 1 103 ? -5.720 1.517 -4.933 1.00 88.19 103 ARG A O 1
ATOM 810 N N . VAL A 1 104 ? -3.550 2.126 -4.958 1.00 87.31 104 VAL A N 1
ATOM 811 C CA . VAL A 1 104 ? -3.540 2.749 -3.622 1.00 87.31 104 VAL A CA 1
ATOM 812 C C . VAL A 1 104 ? -4.428 3.992 -3.604 1.00 87.31 104 VAL A C 1
ATOM 814 O O . VAL A 1 104 ? -5.266 4.130 -2.717 1.00 87.31 104 VAL A O 1
ATOM 817 N N . VAL A 1 105 ? -4.346 4.839 -4.635 1.00 87.12 105 VAL A N 1
ATOM 818 C CA . VAL A 1 105 ? -5.240 5.997 -4.800 1.00 87.12 105 VAL A CA 1
ATOM 819 C C . VAL A 1 105 ? -6.703 5.551 -4.821 1.00 87.12 105 VAL A C 1
ATOM 821 O O . VAL A 1 105 ? -7.519 6.093 -4.079 1.00 87.12 105 VAL A O 1
ATOM 824 N N . LYS A 1 106 ? -7.048 4.515 -5.596 1.00 89.00 106 LYS A N 1
ATOM 825 C CA . LYS A 1 106 ? -8.414 3.966 -5.637 1.00 89.00 106 LYS A CA 1
ATOM 826 C C . LYS A 1 106 ? -8.879 3.448 -4.272 1.00 89.00 106 LYS A C 1
ATOM 828 O O . LYS A 1 106 ? -10.047 3.626 -3.927 1.00 89.00 106 LYS A O 1
ATOM 833 N N . PHE A 1 107 ? -7.993 2.822 -3.498 1.00 87.38 107 PHE A N 1
ATOM 834 C CA . PHE A 1 107 ? -8.290 2.406 -2.128 1.00 87.38 107 PHE A CA 1
ATOM 835 C C . PHE A 1 107 ? -8.609 3.612 -1.235 1.00 87.38 107 PHE A C 1
ATOM 837 O O . PHE A 1 107 ? -9.672 3.633 -0.619 1.00 87.38 107 PHE A O 1
ATOM 844 N N . CYS A 1 108 ? -7.764 4.647 -1.233 1.00 85.06 108 CYS A N 1
ATOM 845 C CA . CYS A 1 108 ? -8.006 5.867 -0.460 1.00 85.06 108 CYS A CA 1
ATOM 846 C C . CYS A 1 108 ? -9.309 6.567 -0.877 1.00 85.06 108 CYS A C 1
ATOM 848 O O . CYS A 1 108 ? -10.101 6.943 -0.020 1.00 85.06 108 CYS A O 1
ATOM 850 N N . LEU A 1 109 ? -9.588 6.666 -2.181 1.00 85.56 109 LEU A N 1
ATOM 851 C CA . LEU A 1 109 ? -10.837 7.245 -2.690 1.00 85.56 109 LEU A CA 1
ATOM 852 C C . LEU A 1 109 ? -12.077 6.473 -2.220 1.00 85.56 109 LEU A C 1
ATOM 854 O O . LEU A 1 109 ? -13.100 7.080 -1.912 1.00 85.56 109 LEU A O 1
ATOM 858 N N . ASN A 1 110 ? -11.997 5.143 -2.122 1.00 85.38 110 ASN A N 1
ATOM 859 C CA . ASN A 1 110 ? -13.100 4.340 -1.593 1.00 85.38 110 ASN A CA 1
ATOM 860 C C . ASN A 1 110 ? -13.375 4.616 -0.108 1.00 85.38 110 ASN A C 1
ATOM 862 O O . ASN A 1 110 ? -14.526 4.502 0.304 1.00 85.38 110 ASN A O 1
ATOM 866 N N . LEU A 1 111 ? -12.361 5.014 0.667 1.00 81.38 111 LEU A N 1
ATOM 867 C CA . LEU A 1 111 ? -12.518 5.406 2.071 1.00 81.38 111 LEU A CA 1
ATOM 868 C C . LEU A 1 111 ? -13.152 6.794 2.242 1.00 81.38 111 LEU A C 1
ATOM 870 O O . LEU A 1 111 ? -13.628 7.110 3.327 1.00 81.38 111 LEU A O 1
ATOM 874 N N . PHE A 1 112 ? -13.192 7.619 1.191 1.00 80.69 112 PHE A N 1
ATOM 875 C CA . PHE A 1 112 ? -13.833 8.941 1.218 1.00 80.69 112 PHE A CA 1
ATOM 876 C C . PHE A 1 112 ? -15.321 8.918 0.862 1.00 80.69 112 PHE A C 1
ATOM 878 O O . PHE A 1 112 ? -15.966 9.966 0.848 1.00 80.69 112 PHE A O 1
ATOM 885 N N . LYS A 1 113 ? -15.895 7.743 0.583 1.00 83.31 113 LYS A N 1
ATOM 886 C CA . LYS A 1 113 ? -17.337 7.622 0.347 1.00 83.31 113 LYS A CA 1
ATOM 887 C C . LYS A 1 113 ? -18.116 8.062 1.590 1.00 83.31 113 LYS A C 1
ATOM 889 O O . LYS A 1 113 ? -17.691 7.816 2.720 1.00 83.31 113 LYS A O 1
ATOM 894 N N . SER A 1 114 ? -19.270 8.697 1.371 1.00 62.81 114 SER A N 1
ATOM 895 C CA . SER A 1 114 ? -20.061 9.374 2.413 1.00 62.81 114 SER A CA 1
ATOM 896 C C . SER A 1 114 ? -20.380 8.495 3.627 1.00 62.81 114 SER A C 1
ATOM 898 O O . SER A 1 114 ? -20.409 8.986 4.750 1.00 62.81 114 SER A O 1
ATOM 900 N N . GLU A 1 115 ? -20.549 7.190 3.416 1.00 67.31 115 GLU A N 1
ATOM 901 C CA . GLU A 1 115 ? -20.806 6.207 4.473 1.00 67.31 115 GLU A CA 1
ATOM 902 C C . GLU A 1 115 ? -19.626 6.045 5.450 1.00 67.31 115 GLU A C 1
ATOM 904 O O . GLU A 1 115 ? -19.818 5.950 6.662 1.00 67.31 115 GLU A O 1
ATOM 909 N N . THR A 1 116 ? -18.387 6.072 4.955 1.00 65.19 116 THR A N 1
ATOM 910 C CA . THR A 1 116 ? -17.175 5.981 5.786 1.00 65.19 116 THR A CA 1
ATOM 911 C C . THR A 1 116 ? -16.835 7.326 6.427 1.00 65.19 116 THR A C 1
ATOM 913 O O . THR A 1 116 ? -16.377 7.368 7.570 1.00 65.19 116 THR A O 1
ATOM 916 N N . LEU A 1 117 ? -17.121 8.432 5.735 1.00 65.25 117 LEU A N 1
ATOM 917 C CA . LEU A 1 117 ? -16.888 9.787 6.237 1.00 65.25 117 LEU A CA 1
ATOM 918 C C . LEU A 1 117 ? -17.750 10.109 7.470 1.00 65.25 117 LEU A C 1
ATOM 920 O O . LEU A 1 117 ? -17.272 10.757 8.401 1.00 65.25 117 LEU A O 1
ATOM 924 N N . ALA A 1 118 ? -18.991 9.616 7.500 1.00 62.59 118 ALA A N 1
ATOM 925 C CA . ALA A 1 118 ? -19.897 9.792 8.633 1.00 62.59 118 ALA A CA 1
ATOM 926 C C . ALA A 1 118 ? -19.492 8.956 9.862 1.00 62.59 118 ALA A C 1
ATOM 928 O O . ALA A 1 118 ? -19.643 9.413 10.992 1.00 62.59 118 ALA A O 1
ATOM 929 N N . ASN A 1 119 ? -18.946 7.754 9.646 1.00 66.75 119 ASN A N 1
ATOM 930 C CA . ASN A 1 119 ? -18.742 6.758 10.704 1.00 66.75 119 ASN A CA 1
ATOM 931 C C . ASN A 1 119 ? -17.284 6.615 11.181 1.00 66.75 119 ASN A C 1
ATOM 933 O O . ASN A 1 119 ? -17.030 5.965 12.193 1.00 66.75 119 ASN A O 1
ATOM 937 N N . SER A 1 120 ? -16.290 7.144 10.457 1.00 72.44 120 SER A N 1
ATOM 938 C CA . SER A 1 120 ? -14.865 6.886 10.739 1.00 72.44 120 SER A CA 1
ATOM 939 C C . SER A 1 120 ? -13.942 8.020 10.271 1.00 72.44 120 SER A C 1
ATOM 941 O O . SER A 1 120 ? -13.016 7.819 9.483 1.00 72.44 120 SER A O 1
ATOM 943 N N . GLN A 1 121 ? -14.162 9.227 10.800 1.00 75.06 121 GLN A N 1
ATOM 944 C CA . GLN A 1 121 ? -13.397 10.438 10.453 1.00 75.06 121 GLN A CA 1
ATOM 945 C C . GLN A 1 121 ? -11.871 10.290 10.632 1.00 75.06 121 GLN A C 1
ATOM 947 O O . GLN A 1 121 ? -11.092 10.815 9.840 1.00 75.06 121 GLN A O 1
ATOM 952 N N . THR A 1 122 ? -11.415 9.533 11.634 1.00 78.81 122 THR A N 1
ATOM 953 C CA . THR A 1 122 ? -9.982 9.280 11.874 1.00 78.81 122 THR A CA 1
ATOM 954 C C . THR A 1 122 ? -9.345 8.415 10.783 1.00 78.81 122 THR A C 1
ATOM 956 O O . THR A 1 122 ? -8.222 8.681 10.360 1.00 78.81 122 THR A O 1
ATOM 959 N N . THR A 1 123 ? -10.075 7.428 10.260 1.00 76.44 123 THR A N 1
ATOM 960 C CA . THR A 1 123 ? -9.642 6.579 9.139 1.00 76.44 123 THR A CA 1
ATOM 961 C C . THR A 1 123 ? -9.432 7.394 7.864 1.00 76.44 123 THR A C 1
ATOM 963 O O . THR A 1 123 ? -8.452 7.184 7.150 1.00 76.44 123 THR A O 1
ATOM 966 N N . VAL A 1 124 ? -10.309 8.371 7.616 1.00 78.25 124 VAL A N 1
ATOM 967 C CA . VAL A 1 124 ? -10.204 9.308 6.489 1.00 78.25 124 VAL A CA 1
ATOM 968 C C . VAL A 1 124 ? -8.925 10.144 6.579 1.00 78.25 124 VAL A C 1
ATOM 970 O O . VAL A 1 124 ? -8.209 10.266 5.587 1.00 78.25 124 VAL A O 1
ATOM 973 N N . LEU A 1 125 ? -8.571 10.650 7.765 1.00 81.81 125 LEU A N 1
ATOM 974 C CA . LEU A 1 125 ? -7.317 11.391 7.964 1.00 81.81 125 LEU A CA 1
ATOM 975 C C . LEU A 1 125 ? -6.081 10.527 7.675 1.00 81.81 125 LEU A C 1
ATOM 977 O O . LEU A 1 125 ? -5.144 10.988 7.028 1.00 81.81 125 LEU A O 1
ATOM 981 N N . HIS A 1 126 ? -6.086 9.261 8.098 1.00 81.00 126 HIS A N 1
ATOM 982 C CA . HIS A 1 126 ? -4.986 8.332 7.815 1.00 81.00 126 HIS A CA 1
ATOM 983 C C . HIS A 1 126 ? -4.857 7.997 6.322 1.00 81.00 126 HIS A C 1
ATOM 985 O O . HIS A 1 126 ? -3.742 7.824 5.826 1.00 81.00 126 HIS A O 1
ATOM 991 N N . ALA A 1 127 ? -5.978 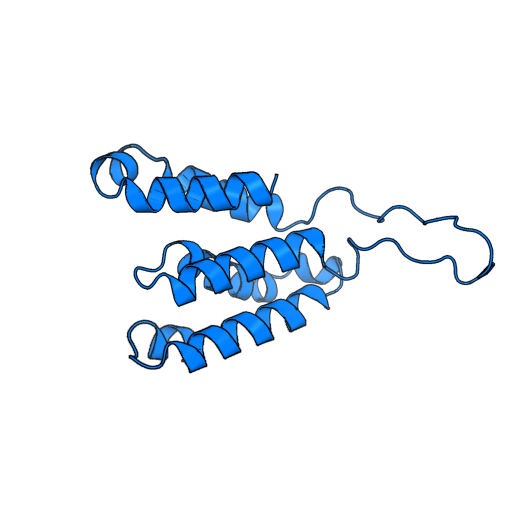7.931 5.602 1.00 78.75 127 ALA A N 1
ATOM 992 C CA . ALA A 1 127 ? -5.986 7.744 4.155 1.00 78.75 127 ALA A CA 1
ATOM 993 C C . ALA A 1 127 ? -5.475 8.987 3.406 1.00 78.75 127 ALA A C 1
ATOM 995 O O . ALA A 1 127 ? -4.751 8.843 2.423 1.00 78.75 127 ALA A O 1
ATOM 996 N N . LEU A 1 128 ? -5.800 10.196 3.879 1.00 80.56 128 LEU A N 1
ATOM 997 C CA . LEU A 1 128 ? -5.282 11.454 3.325 1.00 80.56 128 LEU A CA 1
ATOM 998 C C . LEU A 1 128 ? -3.769 11.590 3.518 1.00 80.56 128 LEU A C 1
ATOM 1000 O O . LEU A 1 128 ? -3.076 11.979 2.582 1.00 80.56 128 LEU A O 1
ATOM 1004 N N . GLU A 1 129 ? -3.256 11.235 4.700 1.00 83.25 129 GLU A N 1
ATOM 1005 C CA . GLU A 1 129 ? -1.814 11.207 4.981 1.00 83.25 129 GLU A CA 1
ATOM 1006 C C . GLU A 1 129 ? -1.086 10.274 4.003 1.00 83.25 129 GLU A C 1
ATOM 1008 O O . GLU A 1 129 ? -0.123 10.678 3.360 1.00 83.25 129 GLU A O 1
ATOM 1013 N N . LEU A 1 130 ? -1.614 9.062 3.800 1.00 83.00 130 LEU A N 1
ATOM 1014 C CA . LEU A 1 130 ? -1.052 8.116 2.837 1.00 83.00 130 LEU A CA 1
ATOM 1015 C C . LEU A 1 130 ? -1.128 8.627 1.389 1.00 83.00 130 LEU A C 1
ATOM 1017 O O . LEU A 1 130 ? -0.183 8.442 0.625 1.00 83.00 130 LEU A O 1
ATOM 1021 N N . LEU A 1 131 ? -2.248 9.243 1.000 1.00 81.44 131 LEU A N 1
ATOM 1022 C CA . LEU A 1 131 ? -2.452 9.764 -0.352 1.00 81.44 131 LEU A CA 1
ATOM 1023 C C . LEU A 1 131 ? -1.451 10.878 -0.676 1.00 81.44 131 LEU A C 1
ATOM 1025 O O . LEU A 1 131 ? -0.881 10.876 -1.762 1.00 81.44 131 LEU A O 1
ATOM 1029 N N . LYS A 1 132 ? -1.211 11.785 0.278 1.00 83.62 132 LYS A N 1
ATOM 1030 C CA . LYS A 1 132 ? -0.244 12.878 0.147 1.00 83.62 132 LYS A CA 1
ATOM 1031 C C . LYS A 1 132 ? 1.166 12.370 -0.166 1.00 83.62 132 LYS A C 1
ATOM 1033 O O . LYS A 1 132 ? 1.850 12.986 -0.965 1.00 83.62 132 LYS A O 1
ATOM 1038 N N . ASP A 1 133 ? 1.584 11.270 0.454 1.00 80.50 133 ASP A N 1
ATOM 1039 C CA . ASP A 1 133 ? 2.945 10.736 0.295 1.00 80.50 133 ASP A CA 1
ATOM 1040 C C . ASP A 1 133 ? 3.079 9.767 -0.903 1.00 80.50 133 ASP A C 1
ATOM 1042 O O . ASP A 1 133 ? 4.176 9.310 -1.241 1.00 80.50 133 ASP A O 1
ATOM 1046 N N . THR A 1 134 ? 1.952 9.420 -1.533 1.00 73.94 134 THR A N 1
ATOM 1047 C CA . THR A 1 134 ? 1.870 8.500 -2.679 1.00 73.94 134 THR A CA 1
ATOM 1048 C C . THR A 1 134 ? 1.795 9.228 -4.028 1.00 73.94 134 THR A C 1
ATOM 1050 O O . THR A 1 134 ? 2.224 8.664 -5.036 1.00 73.94 134 THR A O 1
ATOM 1053 N N . ILE A 1 135 ? 1.215 10.433 -4.053 1.00 65.69 135 ILE A N 1
ATOM 1054 C CA . ILE A 1 135 ? 1.108 11.317 -5.230 1.00 65.69 135 ILE A CA 1
ATOM 1055 C C . ILE A 1 135 ? 2.384 12.148 -5.360 1.00 65.69 135 ILE A C 1
ATOM 1057 O O . ILE A 1 135 ? 2.857 12.283 -6.509 1.00 65.69 135 ILE A O 1
#

Secondary structure (DSSP, 8-state):
-HHHHHHTT-S-HHHHHHHHHHHHHHHHTS-GGGGGSHHHHHHHHHHHHHTT-SSHHHHHHHHHHHHHHHHHSTTTSPEEPSS-TTS--EE--S-SS-TTHHHHHHHHHHHTSHHHHHH-HHHHHHHHHHHHHH-

Foldseek 3Di:
DVVLVVCLVPPPLVVLLVVLVVLLVVLLADDQVCLVDPVSVVSLVSLLVQCLRPDPSSNVSSLVSNLCNWCRRPQNAFDDDPVDNPDPPGRHRPDPGRPCLVVLVVVLVVCPPPVNVVPPVPSNVSSVVSNVSSD